Protein AF-A0A7V3L5B1-F1 (afdb_monomer)

Solvent-accessible surface area (backbone atoms only — not comparable to full-atom valu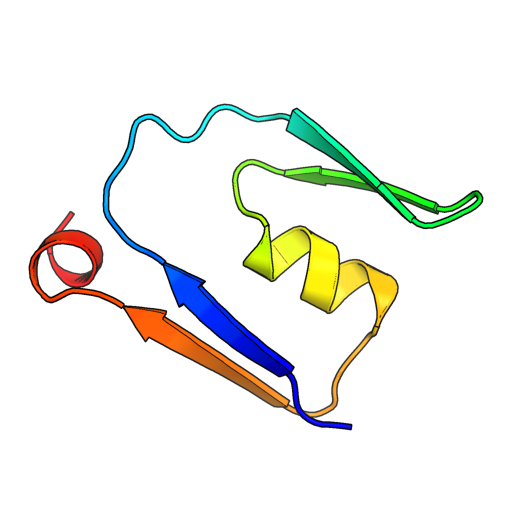es): 3376 Å² total; per-residue (Å²): 100,76,42,80,45,78,42,68,76,72,93,65,56,78,40,78,44,73,60,89,90,47,74,42,78,41,50,44,69,66,57,41,50,46,66,76,65,61,44,82,44,75,50,75,51,58,41,73,69,39,72,76,107

pLDDT: mean 96.42, std 3.09, range [79.94, 98.62]

Structure (mmCIF, N/CA/C/O backbone):
data_AF-A0A7V3L5B1-F1
#
_entry.id   AF-A0A7V3L5B1-F1
#
loop_
_atom_site.group_PDB
_atom_site.id
_atom_site.type_symbol
_atom_site.label_atom_id
_atom_site.label_alt_id
_atom_site.label_comp_id
_atom_site.label_asym_id
_atom_site.label_entity_id
_atom_site.label_seq_id
_atom_site.pdbx_PDB_ins_code
_atom_site.Cartn_x
_atom_site.Cartn_y
_atom_site.Cartn_z
_atom_site.occupancy
_atom_site.B_iso_or_equiv
_atom_site.auth_seq_id
_atom_site.auth_comp_id
_atom_site.auth_asym_id
_atom_site.auth_atom_id
_atom_site.pdbx_PDB_model_num
ATOM 1 N N . MET A 1 1 ? -14.214 -4.411 6.375 1.00 91.88 1 MET A N 1
ATOM 2 C CA . MET A 1 1 ? -13.946 -3.282 5.434 1.00 91.88 1 MET A CA 1
ATOM 3 C C . MET A 1 1 ? -12.856 -3.701 4.459 1.00 91.88 1 MET A C 1
ATOM 5 O O . MET A 1 1 ? -11.885 -4.300 4.913 1.00 91.88 1 MET A O 1
ATOM 9 N N . ASP A 1 2 ? -12.991 -3.364 3.174 1.00 97.12 2 ASP A N 1
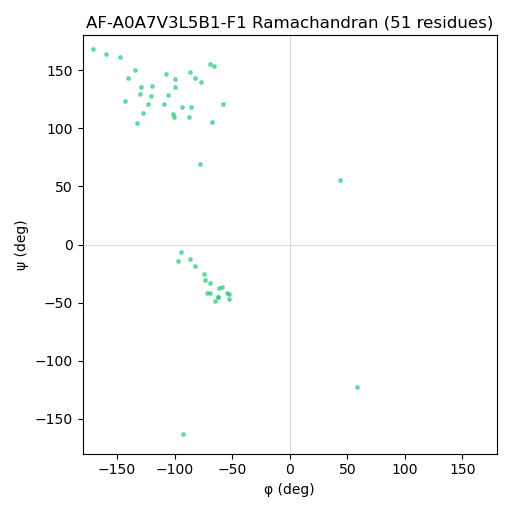ATOM 10 C CA . ASP A 1 2 ? -11.985 -3.654 2.142 1.00 97.12 2 ASP A CA 1
ATOM 11 C C . ASP A 1 2 ? -11.114 -2.423 1.837 1.00 97.12 2 ASP A C 1
ATOM 13 O O . ASP A 1 2 ? -11.607 -1.294 1.813 1.00 97.12 2 ASP A O 1
ATOM 17 N N . LEU A 1 3 ? -9.819 -2.642 1.589 1.00 98.25 3 LEU A N 1
ATOM 18 C CA . LEU A 1 3 ? -8.857 -1.607 1.198 1.00 98.25 3 LEU A CA 1
ATOM 19 C C . LEU A 1 3 ? -8.455 -1.775 -0.272 1.00 98.25 3 LEU A C 1
ATOM 21 O O . LEU A 1 3 ? -7.870 -2.791 -0.640 1.00 98.25 3 LEU A O 1
ATOM 25 N N . LEU A 1 4 ? -8.703 -0.753 -1.091 1.00 98.12 4 LEU A N 1
ATOM 26 C CA . LEU A 1 4 ? -8.188 -0.639 -2.458 1.00 98.12 4 LEU A CA 1
ATOM 27 C C . LEU A 1 4 ? -7.062 0.398 -2.496 1.00 98.12 4 LEU A C 1
ATOM 29 O O . LEU A 1 4 ? -7.237 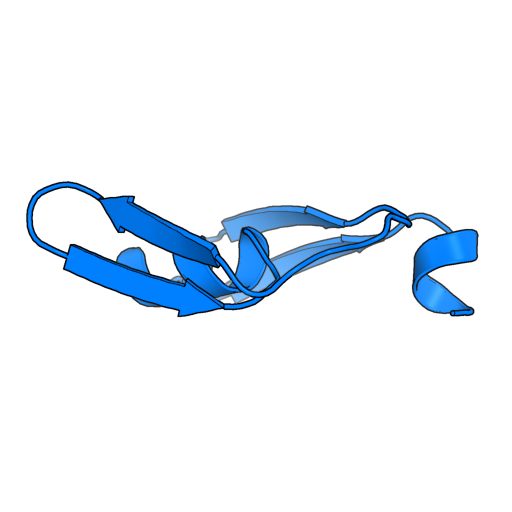1.528 -2.042 1.00 98.12 4 LEU A O 1
ATOM 33 N N . THR A 1 5 ? -5.907 0.036 -3.050 1.00 97.44 5 THR A N 1
ATOM 34 C CA . THR A 1 5 ? -4.762 0.946 -3.188 1.00 97.44 5 THR A CA 1
ATOM 35 C C . THR A 1 5 ? -3.958 0.643 -4.448 1.00 97.44 5 THR A C 1
ATOM 37 O O . THR A 1 5 ? -4.073 -0.439 -5.020 1.00 97.44 5 THR A O 1
ATOM 40 N N . PHE A 1 6 ? -3.145 1.601 -4.885 1.00 96.88 6 PHE A N 1
ATOM 41 C CA . PHE A 1 6 ? -2.367 1.517 -6.116 1.00 96.88 6 PHE A CA 1
ATOM 42 C C . PHE A 1 6 ? -0.878 1.618 -5.802 1.00 96.88 6 PHE A C 1
ATOM 44 O O . PHE A 1 6 ? -0.461 2.476 -5.022 1.00 96.88 6 PHE A O 1
ATOM 51 N N . LEU A 1 7 ? -0.072 0.766 -6.429 1.00 95.88 7 LEU A N 1
ATOM 52 C CA . LEU A 1 7 ? 1.380 0.789 -6.293 1.00 95.88 7 LEU A CA 1
ATOM 53 C C . LEU A 1 7 ? 2.030 0.835 -7.679 1.00 95.88 7 LEU A C 1
ATOM 55 O O . LEU A 1 7 ? 1.926 -0.093 -8.479 1.00 95.88 7 LEU A O 1
ATOM 59 N N . GLY A 1 8 ? 2.684 1.957 -7.964 1.00 95.19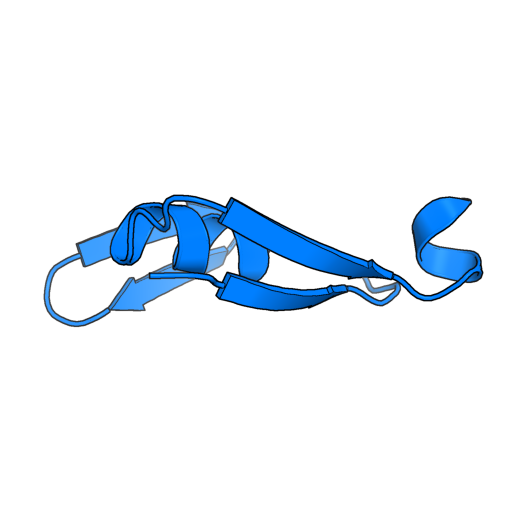 8 GLY A N 1
ATOM 60 C CA . GLY A 1 8 ? 3.516 2.123 -9.149 1.00 95.19 8 GLY A CA 1
ATOM 61 C C . GLY A 1 8 ? 4.973 1.773 -8.863 1.00 95.19 8 GLY A C 1
ATOM 62 O O . GLY A 1 8 ? 5.306 1.154 -7.856 1.00 95.19 8 GLY A O 1
ATOM 63 N N . THR A 1 9 ? 5.861 2.207 -9.751 1.00 94.00 9 THR A N 1
ATOM 64 C CA . THR A 1 9 ? 7.308 2.166 -9.517 1.00 94.00 9 THR A CA 1
ATOM 65 C C . THR A 1 9 ? 7.809 3.529 -9.081 1.00 94.00 9 THR A C 1
ATOM 67 O O . THR A 1 9 ? 7.489 4.530 -9.719 1.00 94.00 9 THR A O 1
ATOM 70 N N . GLY A 1 10 ? 8.659 3.558 -8.065 1.00 91.31 10 GLY A N 1
ATOM 71 C CA . GLY A 1 10 ? 9.329 4.760 -7.595 1.00 91.31 10 GLY A CA 1
ATOM 72 C C . GLY A 1 10 ? 10.397 4.401 -6.573 1.00 91.31 10 GLY A C 1
ATOM 73 O O . GLY A 1 10 ? 10.446 3.268 -6.090 1.00 91.31 10 GLY A O 1
ATOM 74 N N . ASP A 1 11 ? 11.248 5.364 -6.237 1.00 93.94 11 ASP A N 1
ATOM 75 C CA . ASP A 1 11 ? 12.258 5.199 -5.192 1.00 93.94 11 ASP A CA 1
ATOM 76 C C . ASP A 1 11 ? 11.623 5.339 -3.797 1.00 93.94 11 ASP A C 1
ATOM 78 O O . ASP A 1 11 ? 11.799 6.332 -3.090 1.00 93.94 11 ASP A O 1
ATOM 82 N N . TYR A 1 12 ? 10.798 4.357 -3.428 1.00 94.69 12 TYR A N 1
ATOM 83 C CA . TYR A 1 12 ? 10.075 4.352 -2.160 1.00 94.69 12 TYR A CA 1
ATOM 84 C C . TYR A 1 12 ? 11.041 4.199 -0.984 1.00 94.69 12 TYR A C 1
ATOM 86 O O . TYR A 1 12 ? 11.549 3.111 -0.700 1.00 94.69 12 TYR A O 1
ATOM 94 N N . LYS A 1 13 ? 11.266 5.299 -0.264 1.00 97.19 13 LYS A N 1
ATOM 95 C CA . LYS A 1 13 ? 12.051 5.309 0.969 1.00 97.19 13 LYS A CA 1
ATOM 96 C C . LYS A 1 13 ? 11.186 4.981 2.174 1.00 97.19 13 LYS A C 1
ATOM 98 O O . LYS A 1 13 ? 10.007 5.331 2.241 1.00 97.19 13 LYS A O 1
ATOM 103 N N . VAL A 1 14 ? 11.806 4.335 3.156 1.00 98.12 14 VAL A N 1
ATOM 104 C CA . VAL A 1 14 ? 11.188 4.119 4.462 1.00 98.12 14 VAL A CA 1
ATOM 105 C C . VAL A 1 14 ? 10.814 5.473 5.062 1.00 98.12 14 VAL A C 1
ATOM 107 O O . VAL A 1 14 ? 11.674 6.324 5.267 1.00 98.12 14 VAL A O 1
ATOM 110 N N . THR A 1 15 ? 9.526 5.647 5.342 1.00 97.81 15 THR A N 1
ATOM 111 C CA . THR A 1 15 ? 8.938 6.886 5.850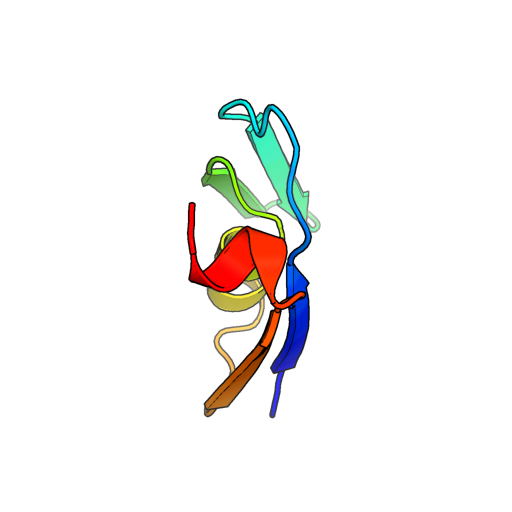 1.00 97.81 15 THR A CA 1
ATOM 112 C C . THR A 1 15 ? 7.988 6.558 7.002 1.00 97.81 15 THR A C 1
ATOM 114 O O . THR A 1 15 ? 7.394 5.478 7.046 1.00 97.81 15 THR A O 1
ATOM 117 N N . THR A 1 16 ? 7.839 7.476 7.954 1.00 98.62 16 THR A N 1
ATOM 118 C CA . THR A 1 16 ? 6.861 7.342 9.041 1.00 98.62 16 THR A CA 1
ATOM 119 C C . THR A 1 16 ? 5.518 7.911 8.599 1.00 98.62 16 THR A C 1
ATOM 121 O O . THR A 1 16 ? 5.369 9.123 8.461 1.00 98.62 16 THR A O 1
ATOM 124 N N . TYR A 1 17 ? 4.535 7.036 8.400 1.00 98.50 17 TYR A N 1
ATOM 125 C CA . TYR A 1 17 ? 3.143 7.412 8.174 1.00 98.50 17 TYR A CA 1
ATOM 126 C C . TYR A 1 17 ? 2.456 7.677 9.517 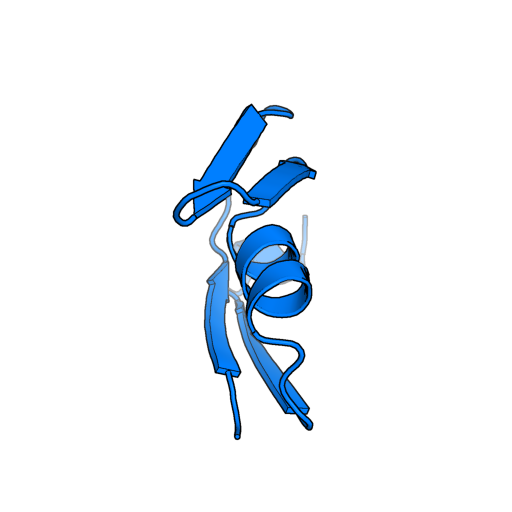1.00 98.50 17 TYR A C 1
ATOM 128 O O . TYR A 1 17 ? 2.729 6.985 10.502 1.00 98.50 17 TYR A O 1
ATOM 136 N N . ILE A 1 18 ? 1.566 8.670 9.553 1.00 98.25 18 ILE A N 1
ATOM 137 C CA . ILE A 1 18 ? 0.848 9.092 10.761 1.00 98.25 18 ILE A CA 1
ATOM 138 C C . ILE A 1 18 ? -0.649 9.167 10.451 1.00 98.25 18 ILE A C 1
ATOM 140 O O . ILE A 1 18 ? -1.040 9.805 9.474 1.00 98.25 18 ILE A O 1
ATOM 144 N N . LEU A 1 19 ? -1.474 8.536 11.291 1.00 98.00 19 LEU A N 1
ATOM 145 C CA . LEU A 1 19 ? -2.933 8.666 11.271 1.00 98.00 19 LEU A CA 1
ATOM 146 C C . LEU A 1 19 ? -3.439 8.907 12.697 1.00 98.00 19 LEU A C 1
ATOM 148 O O . LEU A 1 19 ? -3.477 7.989 13.519 1.00 98.00 19 LEU A O 1
ATOM 152 N N . GLY A 1 20 ? -3.817 10.152 12.992 1.00 96.88 20 GLY A N 1
ATOM 153 C CA . GLY A 1 20 ? -4.101 10.571 14.364 1.00 96.88 20 GLY A CA 1
ATOM 154 C C . GLY A 1 20 ? -2.871 10.359 15.250 1.00 96.88 20 GLY A C 1
ATOM 155 O O . GLY A 1 20 ? -1.791 10.862 14.949 1.00 96.88 20 GLY A O 1
ATOM 156 N N . GLU A 1 21 ? -3.026 9.575 16.314 1.00 97.88 21 GLU A N 1
ATOM 157 C CA . GLU A 1 21 ? -1.935 9.222 17.233 1.00 97.88 21 GLU A CA 1
ATOM 158 C C . GLU A 1 21 ? -1.130 7.990 16.787 1.00 97.88 21 GLU A C 1
ATOM 160 O O . GLU A 1 21 ? -0.051 7.720 17.316 1.00 97.88 21 GLU A O 1
ATOM 165 N N . GLN A 1 22 ? -1.623 7.236 15.799 1.00 98.12 22 GLN A N 1
ATOM 166 C CA . GLN A 1 22 ? -0.943 6.041 15.311 1.00 98.12 22 GLN A CA 1
ATOM 167 C C . GLN A 1 22 ? 0.230 6.419 14.405 1.00 98.12 22 GLN A C 1
ATOM 169 O O . GLN A 1 22 ? 0.130 7.317 13.564 1.00 98.12 22 GLN A O 1
ATOM 174 N N . ARG A 1 23 ? 1.342 5.693 14.544 1.00 98.44 23 ARG A N 1
ATOM 175 C CA . ARG A 1 23 ? 2.548 5.855 13.726 1.00 98.44 23 ARG A CA 1
ATOM 176 C C . ARG A 1 23 ? 2.982 4.508 13.179 1.00 98.44 23 ARG A C 1
ATOM 178 O O . ARG A 1 23 ? 3.029 3.531 13.921 1.00 98.44 23 ARG A O 1
ATOM 185 N N . HIS A 1 24 ? 3.336 4.467 11.900 1.00 98.56 24 HIS A N 1
ATOM 186 C CA . HIS A 1 24 ? 3.841 3.252 11.276 1.00 98.56 24 HIS A CA 1
ATOM 187 C C . HIS A 1 24 ? 4.941 3.568 10.266 1.00 98.56 24 HIS A C 1
ATOM 189 O O . HIS A 1 24 ? 4.741 4.343 9.330 1.00 98.56 24 HIS A O 1
ATOM 195 N N . GLN A 1 25 ? 6.113 2.967 10.463 1.00 98.56 25 GLN A N 1
ATOM 196 C CA . GLN A 1 25 ? 7.263 3.158 9.591 1.00 98.56 25 GLN A CA 1
ATOM 197 C C . GLN A 1 25 ? 7.291 2.067 8.522 1.00 98.56 25 GLN A C 1
ATOM 199 O O . GLN A 1 25 ? 7.397 0.881 8.820 1.00 98.56 25 GLN A O 1
ATOM 204 N N . THR A 1 26 ? 7.195 2.475 7.262 1.00 98.38 26 THR A N 1
ATOM 205 C CA . THR A 1 26 ? 7.222 1.569 6.114 1.00 98.38 26 THR A CA 1
ATOM 206 C C . THR A 1 26 ? 7.592 2.343 4.855 1.00 98.38 26 THR A C 1
ATOM 208 O O . THR A 1 26 ? 7.541 3.569 4.817 1.00 98.38 26 THR A O 1
ATOM 211 N N . ARG A 1 27 ? 7.986 1.634 3.801 1.00 97.12 27 ARG A N 1
ATOM 212 C CA . ARG A 1 27 ? 8.219 2.230 2.479 1.00 97.12 27 ARG A CA 1
ATOM 213 C C . ARG A 1 27 ? 6.935 2.407 1.664 1.00 97.12 27 ARG A C 1
ATOM 215 O O . ARG A 1 27 ? 6.933 3.166 0.704 1.00 97.12 27 ARG A O 1
ATOM 222 N N . TYR A 1 28 ? 5.851 1.711 2.019 1.00 97.00 28 TYR A N 1
ATOM 223 C CA . TYR A 1 28 ? 4.632 1.686 1.209 1.00 97.00 28 TYR A CA 1
ATOM 224 C C . TYR A 1 28 ? 3.416 2.211 1.960 1.00 97.00 28 TYR A C 1
ATOM 226 O O . TYR A 1 28 ? 3.039 1.688 3.009 1.00 97.00 28 TYR A O 1
ATOM 234 N N . CYS A 1 29 ? 2.724 3.164 1.335 1.00 96.19 29 CYS A N 1
ATOM 235 C CA . CYS A 1 29 ? 1.443 3.677 1.813 1.00 96.19 29 CYS A CA 1
ATOM 236 C C . CYS A 1 29 ? 0.421 2.547 2.021 1.00 96.19 29 CYS A C 1
ATOM 238 O O . CYS A 1 29 ? -0.237 2.498 3.054 1.00 96.19 29 CYS A O 1
ATOM 240 N N . ALA A 1 30 ? 0.362 1.576 1.101 1.00 96.75 30 ALA A N 1
ATOM 241 C CA . ALA A 1 30 ? -0.498 0.396 1.214 1.00 96.75 30 ALA A CA 1
ATOM 242 C C . ALA A 1 30 ? -0.316 -0.350 2.549 1.00 96.75 30 ALA A C 1
ATOM 244 O O . ALA A 1 30 ? -1.292 -0.723 3.196 1.00 96.75 30 ALA A O 1
ATOM 245 N N . THR A 1 31 ? 0.934 -0.520 2.991 1.00 97.75 31 THR A N 1
ATOM 246 C CA . THR A 1 31 ? 1.254 -1.181 4.260 1.00 97.75 31 THR A CA 1
ATOM 247 C C . THR A 1 31 ? 0.826 -0.335 5.457 1.00 97.75 31 THR A C 1
ATOM 249 O O . THR A 1 31 ? 0.255 -0.874 6.400 1.00 97.75 31 THR A O 1
ATOM 252 N N . ALA A 1 32 ? 1.037 0.984 5.412 1.00 98.38 32 ALA A N 1
ATOM 253 C CA . ALA A 1 32 ? 0.573 1.884 6.467 1.00 98.38 32 ALA A CA 1
ATOM 254 C C . ALA A 1 32 ? -0.958 1.876 6.598 1.00 98.38 32 ALA A C 1
ATOM 256 O O . ALA A 1 32 ? -1.481 1.744 7.701 1.00 98.38 32 ALA A O 1
ATOM 257 N N . LEU A 1 33 ? -1.678 1.934 5.476 1.00 98.00 33 LEU A N 1
ATOM 258 C CA . LEU A 1 33 ? -3.139 1.867 5.456 1.00 98.00 33 LEU A CA 1
ATOM 259 C C . LEU A 1 33 ? -3.649 0.529 6.009 1.00 98.00 33 LEU A C 1
ATOM 261 O O . LEU A 1 33 ? -4.540 0.519 6.855 1.00 98.00 33 LEU A O 1
ATOM 265 N N . ALA A 1 34 ? -3.057 -0.595 5.594 1.00 98.00 34 ALA A N 1
ATOM 266 C CA . ALA A 1 34 ? -3.422 -1.909 6.121 1.00 98.00 34 ALA A CA 1
ATOM 267 C C . ALA A 1 34 ? -3.165 -2.019 7.635 1.00 98.00 34 ALA A C 1
ATOM 269 O O . ALA A 1 34 ? -3.975 -2.601 8.356 1.00 98.00 34 ALA A O 1
ATOM 270 N N . HIS A 1 35 ? -2.079 -1.417 8.132 1.00 98.12 35 HIS A N 1
ATOM 271 C CA . HIS A 1 35 ? -1.769 -1.374 9.559 1.00 98.12 35 HIS A CA 1
ATOM 272 C C . HIS A 1 35 ? -2.807 -0.575 10.360 1.00 98.12 35 HIS A C 1
ATOM 274 O O . HIS A 1 35 ? -3.306 -1.066 11.373 1.00 98.12 35 HIS A O 1
ATOM 280 N N . PHE A 1 36 ? -3.152 0.632 9.901 1.00 98.25 36 PHE A N 1
ATOM 281 C CA . PHE A 1 36 ? -4.063 1.521 10.625 1.00 98.25 36 PHE A CA 1
ATOM 282 C C . PHE A 1 36 ? -5.515 1.055 10.589 1.00 98.25 36 PHE A C 1
ATOM 284 O O . PHE A 1 36 ? -6.212 1.121 11.600 1.00 98.25 36 PHE A O 1
ATOM 291 N N . PHE A 1 37 ? -5.977 0.592 9.429 1.00 97.31 37 PHE A N 1
ATOM 292 C CA . PHE A 1 37 ? -7.389 0.292 9.220 1.00 97.31 37 PHE A CA 1
ATOM 293 C C . PHE A 1 37 ? -7.748 -1.180 9.412 1.00 97.31 37 PHE A C 1
ATOM 295 O O . PHE A 1 37 ? -8.932 -1.491 9.509 1.00 97.31 37 PHE A O 1
ATOM 302 N N . ARG A 1 38 ? -6.750 -2.075 9.464 1.00 97.50 38 ARG A N 1
ATOM 303 C CA . ARG A 1 38 ? -6.921 -3.530 9.633 1.00 97.50 38 ARG A CA 1
ATOM 304 C C . ARG A 1 38 ? -8.061 -4.097 8.768 1.00 97.50 38 ARG A C 1
ATOM 306 O O . ARG A 1 38 ? -8.996 -4.694 9.302 1.00 97.50 38 ARG A O 1
ATOM 313 N N . PRO A 1 39 ? -8.026 -3.869 7.443 1.00 98.00 39 PRO A N 1
ATOM 314 C CA . PRO A 1 39 ? -9.079 -4.338 6.557 1.00 98.00 39 PRO A CA 1
ATOM 315 C C . PRO A 1 39 ? -9.106 -5.871 6.518 1.00 98.00 39 PRO A C 1
ATOM 317 O O . PRO A 1 39 ? -8.080 -6.529 6.682 1.00 98.00 39 PRO A O 1
ATOM 320 N N . GLU A 1 40 ? -10.273 -6.441 6.233 1.00 98.38 40 GLU A N 1
ATOM 321 C CA . GLU A 1 40 ? -10.422 -7.892 6.043 1.00 98.38 40 GLU A CA 1
ATOM 322 C C . GLU A 1 40 ? -9.728 -8.355 4.759 1.00 98.38 40 GLU A C 1
ATOM 324 O O . GLU A 1 40 ? -9.200 -9.465 4.692 1.00 98.38 40 GLU A O 1
ATOM 329 N N . ARG A 1 41 ? -9.713 -7.494 3.732 1.00 97.56 41 ARG A N 1
ATOM 330 C CA . ARG A 1 41 ? -9.034 -7.734 2.456 1.00 97.56 41 ARG A CA 1
ATOM 331 C C . ARG A 1 41 ? -8.364 -6.465 1.959 1.00 97.56 41 ARG A C 1
ATOM 333 O O . ARG A 1 41 ? -8.897 -5.365 2.094 1.00 97.56 41 ARG A O 1
ATOM 340 N N . THR A 1 42 ? -7.200 -6.630 1.340 1.00 98.00 42 THR A N 1
ATOM 341 C CA . THR A 1 42 ? -6.477 -5.545 0.670 1.00 98.00 42 THR A CA 1
ATOM 342 C C . THR A 1 42 ? -6.229 -5.919 -0.785 1.00 98.00 42 THR A C 1
ATOM 344 O O . THR A 1 42 ? -5.569 -6.920 -1.058 1.00 98.00 42 THR A O 1
ATOM 347 N N . LEU A 1 43 ? -6.730 -5.105 -1.713 1.00 98.12 43 LEU A N 1
ATOM 348 C CA . LEU A 1 43 ? -6.425 -5.183 -3.136 1.00 98.12 43 LEU A CA 1
ATOM 349 C C . LEU A 1 43 ? -5.397 -4.104 -3.489 1.00 98.12 43 LEU A C 1
ATOM 351 O O . LEU A 1 43 ? -5.694 -2.909 -3.448 1.00 98.12 43 LEU A O 1
ATOM 355 N N . VAL A 1 44 ? -4.187 -4.536 -3.851 1.00 97.31 44 VAL A N 1
ATOM 356 C CA . VAL A 1 44 ? -3.133 -3.656 -4.369 1.00 97.31 44 VAL A CA 1
ATOM 357 C C . VAL A 1 44 ? -3.100 -3.780 -5.886 1.00 97.31 44 VAL A C 1
ATOM 359 O O . VAL A 1 44 ? -2.698 -4.808 -6.426 1.00 97.31 44 VAL A O 1
ATOM 362 N N . VAL A 1 45 ? -3.522 -2.728 -6.577 1.00 98.00 45 VAL A N 1
ATOM 363 C CA . VAL A 1 45 ? -3.449 -2.648 -8.034 1.00 98.00 45 VAL A CA 1
ATOM 364 C C . VAL A 1 45 ? -2.074 -2.120 -8.416 1.00 98.00 45 VAL A C 1
ATOM 366 O O . VAL A 1 45 ? -1.694 -1.006 -8.055 1.00 98.00 45 VAL A O 1
ATOM 369 N N . VAL A 1 46 ? -1.315 -2.932 -9.139 1.00 96.94 46 VAL A N 1
ATOM 370 C CA . VAL A 1 46 ? 0.051 -2.605 -9.549 1.00 96.94 46 VAL A CA 1
ATOM 371 C C . VAL A 1 46 ? 0.111 -2.285 -11.034 1.00 96.94 46 VAL A C 1
ATOM 373 O O . VAL A 1 46 ? -0.621 -2.871 -11.833 1.00 96.94 46 VAL A O 1
ATOM 376 N N . THR A 1 47 ? 1.005 -1.377 -11.429 1.00 95.25 47 THR A N 1
ATO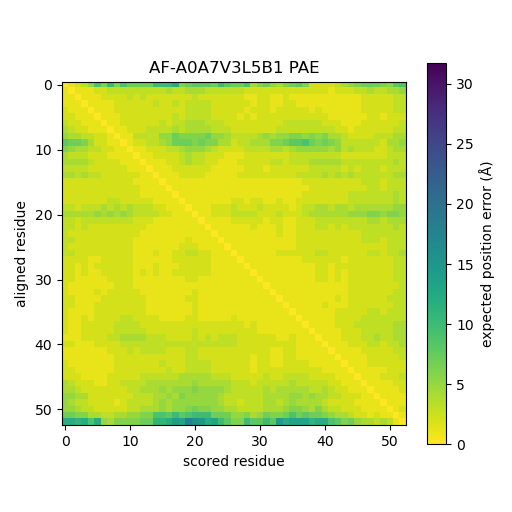M 377 C CA . THR A 1 47 ? 1.376 -1.277 -12.847 1.00 95.25 47 THR A CA 1
ATOM 378 C C . THR A 1 47 ? 2.168 -2.520 -13.253 1.00 95.25 47 THR A C 1
ATOM 380 O O . THR A 1 47 ? 2.813 -3.148 -12.413 1.00 95.25 47 THR A O 1
ATOM 383 N N . GLN A 1 48 ? 2.170 -2.868 -14.544 1.00 95.31 48 GLN A N 1
ATOM 384 C CA . GLN A 1 48 ? 2.974 -3.991 -15.041 1.00 95.31 48 GLN A CA 1
ATOM 385 C C . GLN A 1 48 ? 4.445 -3.861 -14.612 1.00 95.31 48 GLN A C 1
ATOM 387 O O . GLN A 1 48 ? 5.003 -4.781 -14.026 1.00 95.31 48 GLN A O 1
ATOM 392 N N . LYS A 1 49 ? 5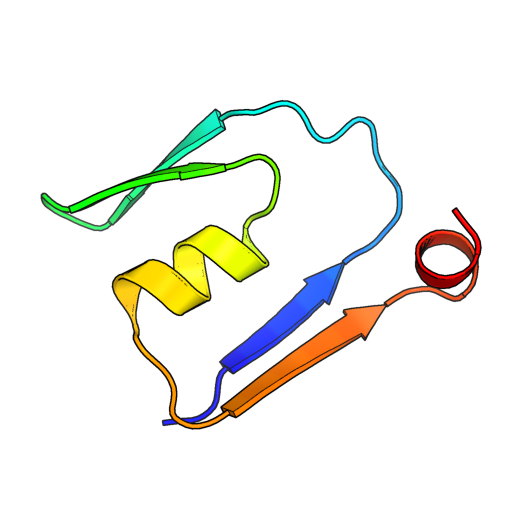.025 -2.668 -14.780 1.00 94.62 49 LYS A N 1
ATOM 393 C CA . LYS A 1 49 ? 6.400 -2.376 -14.365 1.00 94.62 49 LYS A CA 1
ATOM 394 C C . LYS A 1 49 ? 6.637 -2.583 -12.862 1.00 94.62 49 LYS A C 1
ATOM 396 O O . LYS A 1 49 ? 7.708 -3.021 -12.476 1.00 94.62 49 LYS A O 1
ATOM 401 N N . ALA A 1 50 ? 5.661 -2.263 -12.010 1.00 92.56 50 ALA A N 1
ATOM 402 C CA . ALA A 1 50 ? 5.779 -2.457 -10.562 1.00 92.56 50 ALA A CA 1
ATOM 403 C C . ALA A 1 50 ? 5.664 -3.925 -10.145 1.00 92.56 50 ALA A C 1
ATOM 405 O O . ALA A 1 50 ? 6.187 -4.303 -9.105 1.00 92.56 50 ALA A O 1
ATOM 406 N N . ARG A 1 51 ? 4.989 -4.749 -10.952 1.00 91.00 51 ARG A N 1
ATOM 407 C CA . ARG A 1 51 ? 4.925 -6.201 -10.757 1.00 91.00 51 ARG A CA 1
ATOM 408 C C . ARG A 1 51 ? 6.235 -6.900 -11.130 1.00 91.00 51 ARG A C 1
ATOM 410 O O . ARG A 1 51 ? 6.523 -7.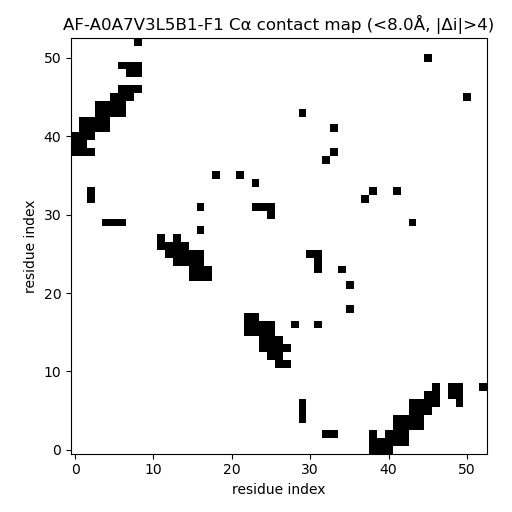961 -10.591 1.00 91.00 51 ARG A O 1
ATOM 417 N N . GLU A 1 52 ? 6.965 -6.337 -12.085 1.00 90.75 52 GLU A N 1
ATOM 418 C CA . GLU A 1 52 ? 8.179 -6.918 -12.671 1.00 90.75 52 GLU A CA 1
ATOM 419 C C . GLU A 1 52 ? 9.485 -6.434 -12.006 1.00 90.75 52 GLU A C 1
ATOM 421 O O . GLU A 1 52 ? 10.551 -6.936 -12.355 1.00 90.75 52 GLU A O 1
ATOM 426 N N . ALA A 1 53 ? 9.411 -5.464 -11.086 1.00 79.94 53 ALA A N 1
ATOM 427 C CA . ALA A 1 53 ? 10.547 -4.862 -10.375 1.00 79.94 53 ALA A CA 1
ATOM 428 C C . ALA A 1 53 ? 10.842 -5.555 -9.037 1.00 79.94 53 ALA A C 1
ATOM 430 O O . ALA A 1 53 ? 12.041 -5.634 -8.684 1.00 79.94 53 ALA A O 1
#

Radius of gyration: 11.76 Å; Cα contacts (8 Å, |Δi|>4): 76; chains: 1; bounding box: 26×18×32 Å

Foldseek 3Di:
DEAEEEDEDDPQDFDWDDDPPDIDTDSDPQVVCCVPVVDPYYDYHYDPRRVVD

Secondary structure (DSSP, 8-state):
-EEEEEE--S----EEEEETTEEEEES-HHHHHHHHH--SEEEEEE-HHHHH-

Sequence (53 aa):
MDLLTFLGTGDYKVTTYILGEQRHQTRYCATALAHFFRPERTLVVVTQKAREA

Mean predicted aligned error: 2.41 Å

Nearest PDB structures (foldseek):
  6o6z-assembly1_B  TM=7.843E-01  e=7.873E-02  Thermococcus onnurineus NA1
  2i71-assembly2_A  TM=8.763E-01  e=2.047E-01  Saccharolobus solfataricus P2
  6o6t-assembly1_B  TM=7.374E-01  e=8.430E-02  Thermococcus onnurineus NA1
  4io6-assembly1_B  TM=3.600E-01  e=1.699E+00  Adineta vaga
  3c1n-assembly3_D  TM=2.879E-01  e=5.424E+00  Methanocaldococcus jannaschii